Protein AF-A0A7Y2CTV6-F1 (afdb_monomer)

pLDDT: mean 93.9, std 9.81, range [47.0, 98.69]

Structure (mmCIF, N/CA/C/O backbone):
data_AF-A0A7Y2CTV6-F1
#
_entry.id   AF-A0A7Y2CTV6-F1
#
loop_
_atom_site.group_PDB
_atom_site.id
_atom_site.type_symbol
_atom_site.label_atom_id
_atom_site.label_alt_id
_atom_site.label_comp_id
_atom_site.label_asym_id
_atom_site.label_entity_id
_atom_site.label_seq_id
_atom_site.pdbx_PDB_ins_code
_atom_site.Cartn_x
_atom_site.Cartn_y
_atom_site.Cartn_z
_atom_site.occupancy
_atom_site.B_iso_or_equiv
_atom_site.auth_seq_id
_atom_site.auth_comp_id
_atom_site.auth_asym_id
_atom_site.auth_atom_id
_atom_site.pdbx_PDB_model_num
ATOM 1 N N . ILE A 1 1 ? 9.994 -6.441 5.339 1.00 47.00 1 ILE A N 1
ATOM 2 C CA . ILE A 1 1 ? 11.100 -7.305 4.844 1.00 47.00 1 ILE A CA 1
ATOM 3 C C . ILE A 1 1 ? 10.990 -8.601 5.640 1.00 47.00 1 ILE A C 1
ATOM 5 O O . ILE A 1 1 ? 10.886 -8.461 6.853 1.00 47.00 1 ILE A O 1
ATOM 9 N N . PRO A 1 2 ? 10.838 -9.804 5.045 1.00 88.12 2 PRO A N 1
ATOM 10 C CA . PRO A 1 2 ? 11.302 -10.254 3.720 1.00 88.12 2 PRO A CA 1
ATOM 11 C C . PRO A 1 2 ? 10.237 -10.381 2.611 1.00 88.12 2 PRO A C 1
ATOM 13 O O . PRO A 1 2 ? 10.588 -10.689 1.484 1.00 88.12 2 PRO A O 1
ATOM 16 N N . VAL A 1 3 ? 8.950 -10.159 2.893 1.00 94.00 3 VAL A N 1
ATOM 17 C CA . VAL A 1 3 ? 7.886 -10.596 1.960 1.00 94.00 3 VAL A CA 1
ATOM 18 C C . VAL A 1 3 ? 7.615 -9.610 0.812 1.00 94.00 3 VAL A C 1
ATOM 20 O O . VAL A 1 3 ? 7.659 -9.990 -0.348 1.00 94.00 3 VAL A O 1
ATOM 23 N N . THR A 1 4 ? 7.338 -8.334 1.111 1.00 93.00 4 THR A N 1
ATOM 24 C CA . THR A 1 4 ? 6.867 -7.344 0.110 1.00 93.00 4 THR A CA 1
ATOM 25 C C . THR A 1 4 ? 7.657 -6.034 0.105 1.00 93.00 4 THR A C 1
ATOM 27 O O . THR A 1 4 ? 7.153 -4.997 -0.317 1.00 93.00 4 THR A O 1
ATOM 30 N N . ASN A 1 5 ? 8.870 -6.030 0.670 1.00 92.62 5 ASN A N 1
ATOM 31 C CA . ASN A 1 5 ? 9.649 -4.809 0.942 1.00 92.62 5 ASN A CA 1
ATOM 32 C C . ASN A 1 5 ? 8.908 -3.740 1.774 1.00 92.62 5 ASN A C 1
ATOM 34 O O . ASN A 1 5 ? 9.366 -2.606 1.863 1.00 92.62 5 ASN A O 1
ATOM 38 N N . THR A 1 6 ? 7.817 -4.143 2.441 1.00 90.88 6 THR A N 1
ATOM 39 C CA . THR A 1 6 ? 6.980 -3.314 3.317 1.00 90.88 6 THR A CA 1
ATOM 40 C C . THR A 1 6 ? 6.376 -2.108 2.586 1.00 90.88 6 THR A C 1
ATOM 42 O O . THR A 1 6 ? 6.933 -1.015 2.599 1.00 90.88 6 THR A O 1
ATOM 45 N N . SER A 1 7 ? 5.201 -2.297 1.976 1.00 91.44 7 SER A N 1
ATOM 46 C CA . SER A 1 7 ? 4.436 -1.190 1.384 1.00 91.44 7 SER A CA 1
ATOM 47 C C . SER A 1 7 ? 3.728 -0.346 2.449 1.00 91.44 7 SER A C 1
ATOM 49 O O . SER A 1 7 ? 4.181 0.758 2.726 1.00 91.44 7 SER A O 1
ATOM 51 N N . VAL A 1 8 ? 2.620 -0.852 3.019 1.00 94.62 8 VAL A N 1
ATOM 52 C CA . VAL A 1 8 ? 1.712 -0.210 4.006 1.00 94.62 8 VAL A CA 1
ATOM 53 C C . VAL A 1 8 ? 1.257 1.231 3.695 1.00 94.62 8 VAL A C 1
ATOM 55 O O . VAL A 1 8 ? 0.523 1.825 4.476 1.00 94.62 8 VAL A O 1
ATOM 58 N N . ASN A 1 9 ? 1.652 1.791 2.551 1.00 97.62 9 ASN A N 1
ATOM 59 C CA . ASN A 1 9 ? 1.378 3.152 2.114 1.00 97.62 9 ASN A CA 1
ATOM 60 C C . ASN A 1 9 ? 1.362 3.187 0.569 1.00 97.62 9 ASN A C 1
ATOM 62 O O . ASN A 1 9 ? 2.424 3.092 -0.062 1.00 97.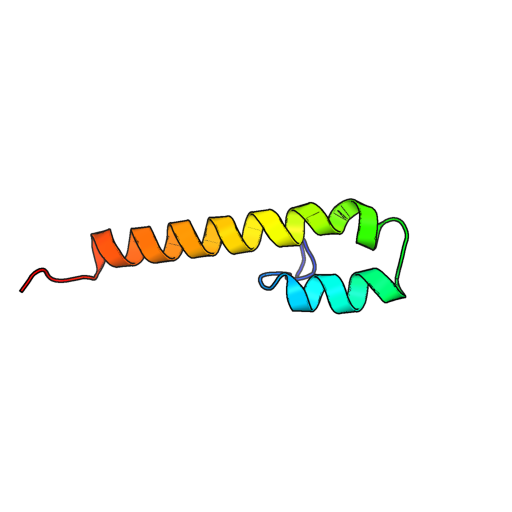62 9 ASN A O 1
ATOM 66 N N . PRO A 1 10 ? 0.179 3.349 -0.052 1.00 97.25 10 PRO A N 1
ATOM 67 C CA . PRO A 1 10 ? 0.047 3.339 -1.507 1.00 97.25 10 PRO A CA 1
ATOM 68 C C . PRO A 1 10 ? 0.835 4.445 -2.229 1.00 97.25 10 PRO A C 1
ATOM 70 O O . PRO A 1 10 ? 1.416 4.201 -3.290 1.00 97.25 10 PRO A O 1
ATOM 73 N N . ALA A 1 11 ? 0.926 5.647 -1.648 1.00 98.06 11 ALA A N 1
ATOM 74 C CA . ALA A 1 11 ? 1.672 6.765 -2.233 1.00 98.06 11 ALA A CA 1
ATOM 75 C C . ALA A 1 11 ? 3.184 6.488 -2.251 1.00 98.06 11 ALA A C 1
ATOM 77 O O . ALA A 1 11 ? 3.847 6.698 -3.269 1.00 98.06 11 ALA A O 1
ATOM 78 N N . ARG A 1 12 ? 3.719 5.917 -1.163 1.00 97.75 12 ARG A N 1
ATOM 79 C CA . ARG A 1 12 ? 5.125 5.489 -1.078 1.00 97.75 12 ARG A CA 1
ATOM 80 C C . ARG A 1 12 ? 5.458 4.419 -2.117 1.00 97.75 12 ARG A C 1
ATOM 82 O O . ARG A 1 12 ? 6.526 4.473 -2.725 1.00 97.75 12 ARG A O 1
ATOM 89 N N . SER A 1 13 ? 4.573 3.443 -2.324 1.00 97.62 13 SER A N 1
ATOM 90 C CA . SER A 1 13 ? 4.763 2.416 -3.359 1.00 97.62 13 SER A CA 1
ATOM 91 C C . SER A 1 13 ? 4.692 2.999 -4.774 1.00 97.62 13 SER A C 1
ATOM 93 O O . SER A 1 13 ? 5.527 2.653 -5.606 1.00 97.62 13 SER A O 1
ATOM 95 N N . THR A 1 14 ? 3.759 3.920 -5.027 1.00 98.38 14 THR A N 1
ATOM 96 C CA . THR A 1 14 ? 3.580 4.568 -6.339 1.00 98.38 14 THR A CA 1
ATOM 97 C C . THR A 1 14 ? 4.809 5.377 -6.740 1.00 98.38 14 THR A C 1
ATOM 99 O O . THR A 1 14 ? 5.289 5.233 -7.861 1.00 98.38 14 THR A O 1
ATOM 102 N N . GLY A 1 15 ? 5.356 6.172 -5.812 1.00 97.75 15 GLY A N 1
ATOM 103 C CA . GLY A 1 15 ? 6.530 7.003 -6.076 1.00 97.75 15 GLY A CA 1
ATOM 104 C C . GLY A 1 15 ? 7.702 6.197 -6.630 1.00 97.75 15 GLY A C 1
ATOM 105 O O . GLY A 1 15 ? 8.256 6.573 -7.649 1.00 97.75 15 GLY A O 1
ATOM 106 N N . VAL A 1 16 ? 8.030 5.051 -6.025 1.00 97.56 16 VAL A N 1
ATOM 107 C CA . VAL A 1 16 ? 9.131 4.190 -6.498 1.00 97.56 16 VAL A CA 1
ATOM 108 C C . VAL A 1 16 ? 8.759 3.434 -7.776 1.00 97.56 16 VAL A C 1
ATOM 110 O O . VAL A 1 16 ? 9.580 3.334 -8.687 1.00 97.56 16 VAL A O 1
ATOM 113 N N . ALA A 1 17 ? 7.530 2.914 -7.866 1.00 97.69 17 A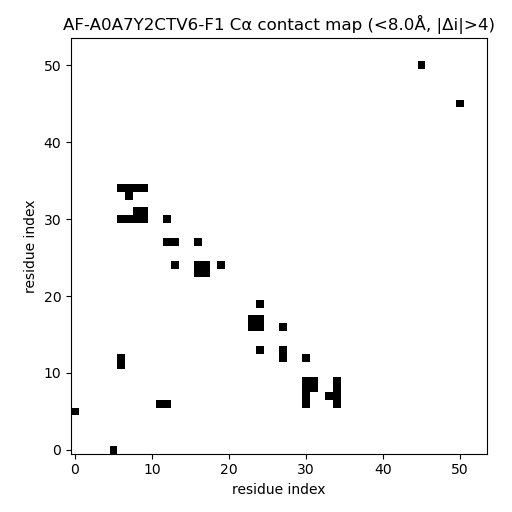LA A N 1
ATOM 114 C CA . ALA A 1 17 ? 7.097 2.089 -8.993 1.00 97.69 17 ALA A CA 1
ATOM 115 C C . ALA A 1 17 ? 7.177 2.825 -10.338 1.00 97.69 17 ALA A C 1
ATOM 117 O O . ALA A 1 17 ? 7.534 2.206 -11.334 1.00 97.69 17 ALA A O 1
ATOM 118 N N . LEU A 1 18 ? 6.912 4.135 -10.368 1.00 98.19 18 LEU A N 1
ATOM 119 C CA . LEU A 1 18 ? 6.989 4.930 -11.598 1.00 98.19 18 LEU A CA 1
ATOM 120 C C . LEU A 1 18 ? 8.417 5.085 -12.140 1.00 98.19 18 LEU A C 1
ATOM 122 O O . LEU A 1 18 ? 8.588 5.171 -13.352 1.00 98.19 18 LEU A O 1
ATOM 126 N N . PHE A 1 19 ? 9.435 5.090 -11.275 1.00 98.06 19 PHE A N 1
ATOM 127 C CA . PHE A 1 19 ? 10.836 5.144 -11.715 1.00 98.06 19 PHE A CA 1
ATOM 128 C C . PHE A 1 19 ? 11.394 3.764 -12.068 1.00 98.06 19 PHE A C 1
ATOM 130 O O . PHE A 1 19 ? 12.262 3.664 -12.929 1.00 98.06 19 PHE A O 1
ATOM 137 N N . VAL A 1 20 ? 10.913 2.704 -11.411 1.00 97.94 20 VAL A N 1
ATOM 138 C CA . VAL A 1 20 ? 11.317 1.323 -11.726 1.00 97.94 20 VAL A CA 1
ATOM 139 C C . VAL A 1 20 ? 10.640 0.825 -13.008 1.00 97.94 20 VAL A C 1
ATOM 141 O O . VAL A 1 20 ? 11.275 0.141 -13.805 1.00 97.94 20 VAL A O 1
ATOM 144 N N . GLY A 1 21 ? 9.373 1.185 -13.228 1.00 97.06 21 GLY A N 1
ATOM 145 C CA . GLY A 1 21 ? 8.592 0.757 -14.386 1.00 97.06 21 GLY A CA 1
ATOM 146 C C . GLY A 1 21 ? 8.198 -0.724 -14.354 1.00 97.06 21 GLY A C 1
ATOM 147 O O . GLY A 1 21 ? 8.303 -1.397 -13.3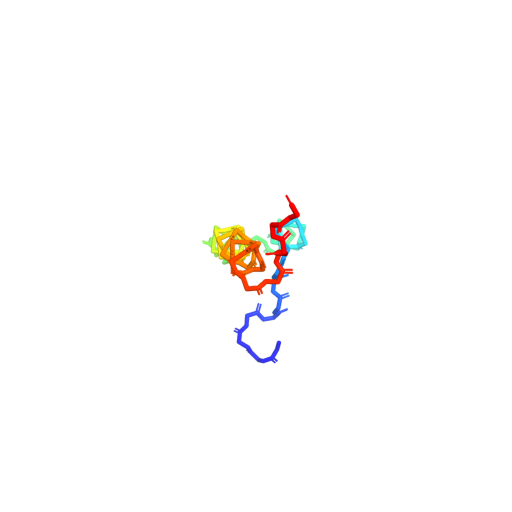26 1.00 97.06 21 GLY A O 1
ATOM 148 N N . ASP A 1 22 ? 7.706 -1.203 -15.501 1.00 97.62 22 ASP A N 1
ATOM 149 C CA . ASP A 1 22 ? 7.444 -2.615 -15.820 1.00 97.62 22 ASP A CA 1
ATOM 150 C C . ASP A 1 22 ? 6.806 -3.413 -14.662 1.00 97.62 22 ASP A C 1
ATOM 152 O O . ASP A 1 22 ? 5.674 -3.130 -14.249 1.00 97.62 22 ASP A O 1
ATOM 156 N N . TRP A 1 23 ? 7.541 -4.369 -14.087 1.00 97.62 23 TRP A N 1
ATOM 157 C CA . TRP A 1 23 ? 7.055 -5.270 -13.046 1.00 97.62 23 TRP A CA 1
ATOM 158 C C . TRP A 1 23 ? 6.544 -4.537 -11.797 1.00 97.62 23 TRP A C 1
ATOM 160 O O . TRP A 1 23 ? 5.594 -4.998 -11.158 1.00 97.62 23 TRP A O 1
ATOM 170 N N . ALA A 1 24 ? 7.132 -3.389 -11.446 1.00 97.25 24 ALA A N 1
ATOM 171 C CA . ALA A 1 24 ? 6.749 -2.641 -10.253 1.00 97.25 24 ALA A CA 1
ATOM 172 C C . ALA A 1 24 ? 5.399 -1.941 -10.443 1.00 97.25 24 ALA A C 1
ATOM 174 O O . ALA A 1 24 ? 4.589 -1.899 -9.516 1.00 97.25 24 ALA A O 1
ATOM 175 N N . VAL A 1 25 ? 5.131 -1.439 -11.653 1.00 98.31 25 VAL A N 1
ATOM 176 C CA . VAL A 1 25 ? 3.830 -0.853 -12.009 1.00 98.31 25 VAL A CA 1
ATOM 177 C C . VAL A 1 25 ? 2.778 -1.954 -12.149 1.00 98.31 25 VA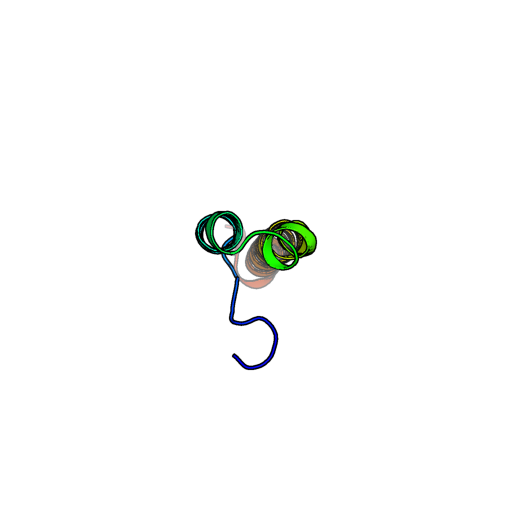L A C 1
ATOM 179 O O . VAL A 1 25 ? 1.672 -1.802 -11.631 1.00 98.31 25 VAL A O 1
ATOM 182 N N . ALA A 1 26 ? 3.132 -3.097 -12.746 1.00 98.38 26 ALA A N 1
ATOM 183 C CA . ALA A 1 26 ? 2.233 -4.244 -12.887 1.00 98.38 26 ALA A CA 1
ATOM 184 C C . ALA A 1 26 ? 1.746 -4.802 -11.533 1.00 98.38 26 ALA A C 1
ATOM 186 O O . ALA A 1 26 ? 0.620 -5.287 -11.431 1.00 98.38 26 ALA A O 1
ATOM 187 N N . GLN A 1 27 ? 2.560 -4.703 -10.476 1.00 98.06 27 GLN A N 1
ATOM 188 C CA . GLN A 1 27 ? 2.201 -5.134 -9.117 1.00 98.06 27 GLN A CA 1
ATOM 189 C C . GLN A 1 27 ? 1.601 -4.019 -8.241 1.00 98.06 27 GLN A C 1
ATOM 191 O O . GLN A 1 27 ? 1.113 -4.299 -7.143 1.00 98.06 27 GLN A O 1
ATOM 196 N N . LEU A 1 28 ? 1.608 -2.759 -8.697 1.00 98.12 28 LEU A N 1
ATOM 197 C CA . LEU A 1 28 ? 1.261 -1.595 -7.873 1.00 98.12 28 LEU A CA 1
ATOM 198 C C . LEU A 1 28 ? -0.170 -1.646 -7.314 1.00 98.12 28 LEU A C 1
ATOM 200 O O . LEU A 1 28 ? -0.407 -1.179 -6.200 1.00 98.12 28 LEU A O 1
ATOM 204 N N . TRP A 1 29 ? -1.110 -2.252 -8.041 1.00 98.25 29 TRP A N 1
ATOM 205 C CA . TRP A 1 29 ? -2.512 -2.373 -7.622 1.00 98.2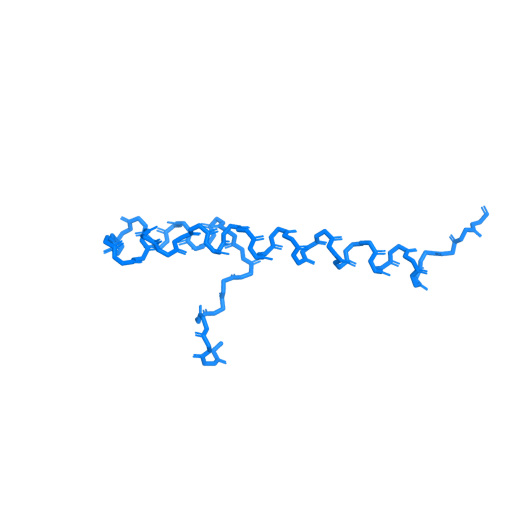5 29 TRP A CA 1
ATOM 206 C C . TRP A 1 29 ? -2.666 -3.066 -6.258 1.00 98.25 29 TRP A C 1
ATOM 208 O O . TRP A 1 29 ? -3.481 -2.642 -5.436 1.00 98.25 29 TRP A O 1
ATOM 218 N N . LEU A 1 30 ? -1.846 -4.085 -5.975 1.00 98.25 30 LEU A N 1
ATOM 219 C CA . LEU A 1 30 ? -1.897 -4.826 -4.715 1.00 98.25 30 LEU A CA 1
ATOM 220 C C . LEU A 1 30 ? -1.501 -3.925 -3.540 1.00 98.25 30 LEU A C 1
ATOM 222 O O . LEU A 1 30 ? -2.082 -4.004 -2.458 1.00 98.25 30 LEU A O 1
ATOM 226 N N . PHE A 1 31 ? -0.544 -3.027 -3.775 1.00 98.12 31 PHE A N 1
ATOM 227 C CA . PHE A 1 31 ? -0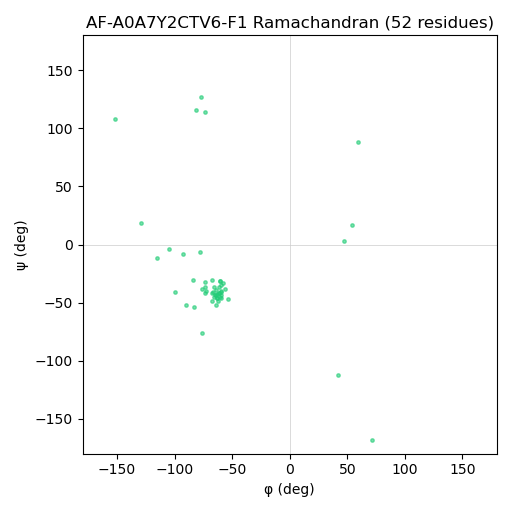.062 -2.053 -2.798 1.00 98.12 31 PHE A CA 1
ATOM 228 C C . PHE A 1 31 ? -0.993 -0.851 -2.613 1.00 98.12 31 PHE A C 1
ATOM 230 O O . PHE A 1 31 ? -0.782 -0.064 -1.695 1.00 98.12 31 PHE A O 1
ATOM 237 N N . TRP A 1 32 ? -2.040 -0.734 -3.427 1.00 98.31 32 TRP A N 1
ATOM 238 C CA . TRP A 1 32 ? -3.182 0.135 -3.153 1.00 98.31 32 TRP A CA 1
ATOM 239 C C . TRP A 1 32 ? -4.264 -0.605 -2.378 1.00 98.31 32 TRP A C 1
ATOM 241 O O . TRP A 1 32 ? -4.684 -0.153 -1.313 1.00 98.31 32 TRP A O 1
ATOM 251 N N . LEU A 1 33 ? -4.676 -1.770 -2.878 1.00 98.56 33 LEU A N 1
ATOM 252 C CA . LEU A 1 33 ? -5.799 -2.513 -2.320 1.00 98.56 33 LEU A CA 1
ATOM 253 C C . LEU A 1 33 ? -5.521 -2.991 -0.889 1.00 98.56 33 LEU A C 1
ATOM 255 O O . LEU A 1 33 ? -6.310 -2.722 0.016 1.00 98.56 33 LEU A O 1
ATOM 259 N N . ALA A 1 34 ? -4.395 -3.672 -0.662 1.00 98.19 34 ALA A N 1
ATOM 260 C CA . ALA A 1 34 ? -4.132 -4.321 0.619 1.00 98.19 34 ALA A CA 1
ATOM 261 C C . ALA A 1 34 ? -3.967 -3.329 1.790 1.00 98.19 34 ALA A C 1
ATOM 263 O O . ALA A 1 34 ? -4.589 -3.563 2.829 1.00 98.19 34 ALA A O 1
ATOM 264 N N . PRO A 1 35 ? -3.215 -2.209 1.675 1.00 98.19 35 PRO A N 1
ATOM 265 C CA . PRO A 1 35 ? -3.119 -1.245 2.772 1.00 98.19 35 PRO A CA 1
ATOM 266 C C . PRO A 1 35 ?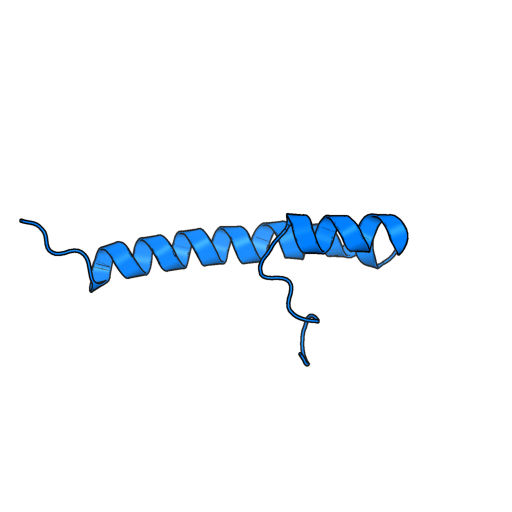 -4.447 -0.565 3.103 1.00 98.19 35 PRO A C 1
ATOM 268 O O . PRO A 1 35 ? -4.747 -0.378 4.277 1.00 98.19 35 PRO A O 1
ATOM 271 N N . ILE A 1 36 ? -5.256 -0.227 2.095 1.00 98.56 36 ILE A N 1
ATOM 272 C CA . ILE A 1 36 ? -6.553 0.429 2.312 1.00 98.56 36 ILE A CA 1
ATOM 273 C C . ILE A 1 36 ? -7.519 -0.527 3.009 1.00 98.56 36 ILE A C 1
ATOM 275 O O . ILE A 1 36 ? -8.112 -0.166 4.025 1.00 98.56 36 ILE A O 1
ATOM 279 N N . VAL A 1 37 ? -7.637 -1.763 2.514 1.00 98.69 37 VAL A N 1
ATOM 280 C CA . VAL A 1 37 ? -8.477 -2.788 3.150 1.00 98.69 37 VAL A CA 1
ATOM 281 C C . VAL A 1 37 ? -8.005 -3.054 4.579 1.00 98.69 37 VAL A C 1
ATOM 283 O O . VAL A 1 37 ? -8.817 -3.053 5.501 1.00 98.69 37 VAL A O 1
ATOM 286 N N . GLY A 1 38 ? -6.695 -3.207 4.793 1.00 98.25 38 GLY A N 1
ATOM 287 C CA . GLY A 1 38 ? -6.123 -3.389 6.126 1.00 98.25 38 GLY A CA 1
ATOM 288 C C . GLY A 1 38 ? -6.414 -2.218 7.070 1.00 98.25 38 GLY A C 1
ATOM 289 O O . GLY A 1 38 ? -6.770 -2.447 8.223 1.00 98.25 38 GLY A O 1
ATOM 290 N N . ALA A 1 39 ? -6.330 -0.976 6.585 1.00 98.12 39 ALA A N 1
ATOM 291 C CA . ALA A 1 39 ? -6.643 0.215 7.372 1.00 98.12 39 ALA A CA 1
ATOM 292 C C . ALA A 1 39 ? -8.126 0.273 7.767 1.00 98.12 39 ALA A C 1
ATOM 29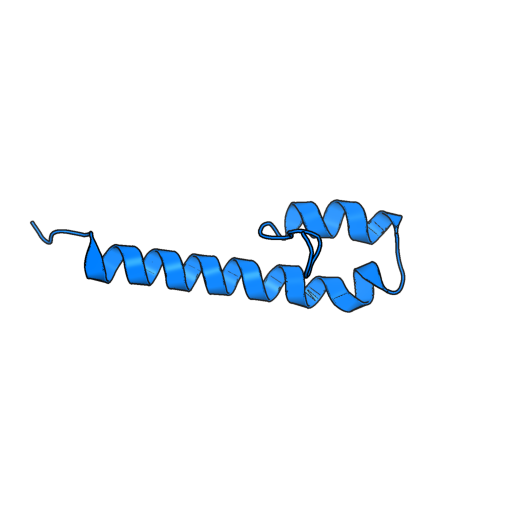4 O O . ALA A 1 39 ? -8.435 0.540 8.928 1.00 98.12 39 ALA A O 1
ATOM 295 N N . VAL A 1 40 ? -9.040 -0.029 6.838 1.00 98.44 40 VAL A N 1
ATOM 296 C CA . VAL A 1 40 ? -10.483 -0.094 7.122 1.00 98.44 40 VAL A CA 1
ATOM 297 C C . VAL A 1 40 ? -10.779 -1.178 8.155 1.00 98.44 40 VAL A C 1
ATOM 299 O O . VAL A 1 40 ? -11.448 -0.905 9.150 1.00 98.44 40 VAL A O 1
ATOM 302 N N . LEU A 1 41 ? -10.248 -2.388 7.966 1.00 98.31 41 LEU A N 1
ATOM 303 C CA . LEU A 1 41 ? -10.436 -3.488 8.914 1.00 98.31 41 LEU A CA 1
ATOM 304 C C . LEU A 1 41 ? -9.854 -3.159 10.292 1.00 98.31 41 LEU A C 1
ATOM 306 O O . LEU A 1 41 ? -10.503 -3.417 11.301 1.00 98.31 41 LEU A O 1
ATOM 310 N N . GLY A 1 42 ? -8.669 -2.547 10.346 1.00 97.56 42 GLY A N 1
ATOM 311 C CA . GLY A 1 42 ? -8.047 -2.108 11.594 1.00 97.56 42 GLY A CA 1
ATOM 312 C C . GLY A 1 42 ? -8.874 -1.045 12.318 1.00 97.56 42 GLY A C 1
ATOM 313 O O . GLY A 1 42 ? -9.077 -1.145 13.527 1.00 97.56 42 GLY A O 1
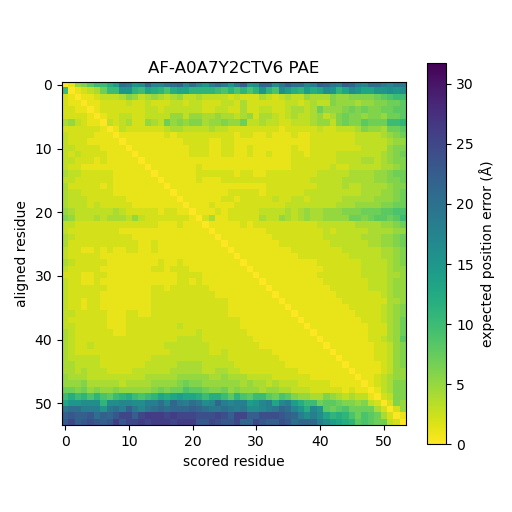ATOM 314 N N . ALA A 1 43 ? -9.413 -0.067 11.586 1.00 97.31 43 ALA A N 1
ATOM 315 C CA . ALA A 1 43 ? -10.292 0.955 12.148 1.00 97.31 43 ALA A CA 1
ATOM 316 C C . ALA A 1 43 ? -11.598 0.352 12.690 1.00 97.31 43 ALA A C 1
ATOM 318 O O . ALA A 1 43 ? -12.022 0.695 13.793 1.00 97.31 43 ALA A O 1
ATOM 319 N N . LEU A 1 44 ? -12.219 -0.575 11.952 1.00 97.38 44 LEU A N 1
ATOM 320 C CA . LEU A 1 44 ? -13.417 -1.285 12.407 1.00 97.38 44 LEU A CA 1
ATOM 321 C C . LEU A 1 44 ? -13.131 -2.135 13.649 1.00 97.38 44 LEU A C 1
ATOM 323 O O . LEU A 1 44 ? -13.872 -2.050 14.625 1.00 97.38 44 LEU A O 1
ATOM 327 N N . ALA A 1 45 ? -12.031 -2.889 13.651 1.00 97.19 45 ALA A N 1
ATOM 328 C CA . ALA A 1 45 ? -11.616 -3.684 14.801 1.00 97.19 45 ALA A CA 1
ATOM 329 C C . ALA A 1 45 ? -11.383 -2.804 16.039 1.00 97.19 45 ALA A C 1
ATOM 331 O O . ALA A 1 45 ? -11.865 -3.127 17.124 1.00 97.19 45 ALA A O 1
ATOM 332 N N . TYR A 1 46 ? -10.715 -1.657 15.878 1.00 96.31 46 TYR A N 1
ATOM 333 C CA . TYR A 1 46 ? -10.532 -0.698 16.966 1.00 96.31 46 TYR A CA 1
ATOM 334 C C . TYR A 1 46 ? -11.871 -0.179 17.499 1.00 96.31 46 TYR A C 1
ATOM 336 O O . TYR A 1 46 ? -12.081 -0.155 18.712 1.00 96.31 46 TYR A O 1
ATOM 344 N N . ARG A 1 47 ? -12.805 0.178 16.607 1.00 94.75 47 ARG A N 1
ATOM 345 C CA . ARG A 1 47 ? -14.146 0.615 17.014 1.00 94.75 47 ARG A CA 1
ATOM 346 C C . ARG A 1 47 ? -14.898 -0.448 17.808 1.00 94.75 47 ARG A C 1
ATOM 348 O O . ARG A 1 47 ? -15.544 -0.109 18.786 1.00 94.75 47 ARG A O 1
ATOM 355 N N . MET A 1 48 ? -14.795 -1.713 17.416 1.00 94.19 48 MET A N 1
ATOM 356 C CA . MET A 1 48 ? -15.506 -2.804 18.089 1.00 94.19 48 MET A CA 1
ATOM 357 C C . MET A 1 48 ? -14.918 -3.174 19.454 1.00 94.19 48 MET A C 1
ATOM 359 O O . MET A 1 48 ? -15.652 -3.631 20.322 1.00 94.19 48 MET A O 1
ATOM 363 N N . ILE A 1 49 ? -13.601 -3.040 19.630 1.00 95.62 49 ILE A N 1
ATOM 364 C CA . ILE A 1 49 ? -12.905 -3.545 20.825 1.00 95.62 49 ILE A CA 1
ATOM 365 C C . ILE A 1 49 ? -12.642 -2.432 21.842 1.00 95.62 49 ILE A C 1
ATOM 367 O O . ILE A 1 49 ? -12.740 -2.658 23.045 1.00 95.62 49 ILE A O 1
ATOM 371 N N . ALA A 1 50 ? -12.249 -1.250 21.371 1.00 89.94 50 ALA A N 1
ATOM 372 C CA . ALA A 1 50 ? -11.647 -0.214 22.207 1.00 89.94 50 ALA A CA 1
ATOM 373 C C . ALA A 1 50 ? -12.493 1.058 22.330 1.00 89.94 50 ALA A C 1
ATOM 375 O O . ALA A 1 50 ? -12.183 1.904 23.168 1.00 89.94 50 ALA A O 1
ATOM 376 N N . THR A 1 51 ? -13.543 1.223 21.520 1.00 82.25 51 THR A N 1
ATOM 377 C CA . THR A 1 51 ? -14.459 2.357 21.692 1.00 82.25 51 THR A CA 1
ATOM 378 C C . THR A 1 51 ? -15.455 2.016 22.791 1.00 82.25 51 THR A C 1
ATOM 380 O O . THR A 1 51 ? -16.233 1.077 22.655 1.00 82.25 51 THR A O 1
ATOM 383 N N . LYS A 1 52 ? -15.410 2.764 23.894 1.00 71.31 52 LYS A N 1
ATOM 384 C CA . LYS A 1 52 ? -16.476 2.764 24.895 1.00 71.31 52 LYS A CA 1
ATOM 385 C C . LYS A 1 52 ? -17.622 3.608 24.342 1.00 71.31 52 LYS A C 1
ATOM 387 O O . LYS A 1 52 ? -17.382 4.726 23.894 1.00 71.31 52 LYS A O 1
ATOM 392 N N . GLU A 1 53 ? -18.827 3.054 24.317 1.00 67.88 53 GLU A N 1
ATOM 393 C CA . GLU A 1 53 ? -20.038 3.858 24.171 1.00 67.88 53 GLU A CA 1
ATOM 394 C C . GLU A 1 53 ? -20.258 4.562 25.513 1.00 67.88 53 GLU A C 1
ATOM 396 O O . GLU A 1 53 ? -20.432 3.890 26.533 1.00 67.88 53 GLU A O 1
ATOM 401 N N . ASP A 1 54 ? -20.139 5.890 25.515 1.00 62.53 54 ASP A N 1
ATOM 402 C CA . ASP A 1 54 ? -20.572 6.741 26.627 1.00 62.53 54 ASP A CA 1
ATOM 403 C C . ASP A 1 54 ? -22.084 6.999 26.532 1.00 62.53 54 ASP A C 1
ATOM 405 O O . ASP A 1 54 ? -22.572 7.248 25.400 1.00 62.53 54 ASP A O 1
#

Secondary structure (DSSP, 8-state):
--SSS----HHHHHHHHHHH-HHHHHTHHHHHHHHHHHHHHHHHHHHHHH----

Sequence (54 aa):
IPVTNTSVNPARSTGVALFVGDWAVAQLWLFWLAPIVGAVLGALAYRMIATKED

Foldseek 3Di:
DPPPVDLLDLVVLVVVCVVVDDPSVVCSVCSVPVNVVVVVVVVVVCCVPPDDDD

Radius of gyration: 14.95 Å; Cα contacts (8 Å, |Δi|>4): 25; chains: 1; bounding box: 32×18×42 Å

Mean predicted aligned error: 3.99 Å

Solvent-accessible surface area (backbone atoms only — not comparable to full-atom values): 3237 Å² total; per-residue (Å²): 105,89,85,69,74,62,56,86,36,43,68,67,46,48,63,53,18,71,76,71,32,70,72,45,50,75,51,41,62,56,44,43,51,51,39,53,53,49,50,53,51,50,52,50,50,44,51,74,73,71,55,78,89,128